Protein AF-A0A9E5KQE3-F1 (afdb_monomer)

Foldseek 3Di:
DDPVVLLVVCQVDPDPLAQPLLVVQVVVDVPQCLLVLLVLLQCQLLVWAWDADPPVRAIDTHGDPVSLVVNLVSLVVNCVVSVGPPLVSSLVNSQVRSVVSDDPPNVSQVDVDHPDPVDDDDDDDDDHDPPGSSHDPPSVSSSCSNVVPD

Solvent-accessible surface area (backbone atoms only — not comparable to full-atom values): 9004 Å² total; per-residue (Å²): 64,57,71,67,60,40,51,49,54,45,71,78,59,71,54,96,63,44,29,66,59,56,55,47,41,54,73,79,30,95,80,46,60,61,60,62,52,21,43,53,53,41,52,45,16,56,66,33,48,36,43,67,41,90,86,79,61,40,54,43,71,42,73,52,71,67,51,38,52,49,53,30,50,54,53,49,51,49,33,64,75,65,66,52,78,58,58,67,28,43,52,50,35,46,72,74,46,18,70,63,43,48,52,88,81,45,56,54,80,78,54,70,73,67,62,78,74,93,76,79,90,87,84,90,89,87,85,74,73,63,96,53,70,72,51,64,82,59,53,67,58,36,50,49,55,50,69,70,69,121

Secondary structure (DSSP, 8-state):
--HHHHHHHHHHT--TTS-HHHHHHHHH-TT-SHHHHHHHHHHHHHTPEEEE-TTT--EEEE--HHHHHHHHHHHHHHHHHHT---HHHHHHHHHHHTGGG--TT-HHHH---B---S-S---S------S-TTS-TTHHHHHHHHHH--

pLDDT: mean 78.21, std 18.27, range [31.73, 96.31]

Structure (mmCIF, N/CA/C/O backbone):
data_AF-A0A9E5KQE3-F1
#
_entry.id   AF-A0A9E5KQE3-F1
#
loop_
_atom_site.group_PDB
_atom_site.id
_atom_site.type_symbol
_atom_site.label_atom_id
_atom_site.label_alt_id
_atom_site.label_comp_id
_atom_site.label_asym_id
_atom_site.label_entity_id
_atom_site.label_seq_id
_atom_site.pdbx_PDB_ins_code
_atom_site.Cartn_x
_atom_site.Cartn_y
_atom_site.Cartn_z
_atom_site.occupancy
_atom_site.B_iso_or_equiv
_atom_site.auth_seq_id
_atom_site.auth_comp_id
_atom_site.auth_asym_id
_atom_site.auth_atom_id
_atom_site.pdbx_PDB_model_num
ATOM 1 N N . MET A 1 1 ? 9.021 -1.703 8.850 1.00 80.06 1 MET A N 1
ATOM 2 C CA . MET A 1 1 ? 8.403 -1.570 10.181 1.00 80.06 1 MET A CA 1
ATOM 3 C C . MET A 1 1 ? 7.561 -2.813 10.426 1.00 80.06 1 MET A C 1
ATOM 5 O O . MET A 1 1 ? 7.040 -3.347 9.447 1.00 80.06 1 MET A O 1
ATOM 9 N N . ASP A 1 2 ? 7.476 -3.320 11.659 1.00 86.88 2 ASP A N 1
ATOM 10 C CA . ASP A 1 2 ? 6.553 -4.427 11.940 1.00 86.88 2 ASP A CA 1
ATOM 11 C C . ASP A 1 2 ? 5.089 -3.944 11.932 1.00 86.88 2 ASP A C 1
ATOM 13 O O . ASP A 1 2 ? 4.814 -2.742 11.903 1.00 86.88 2 ASP A O 1
ATOM 17 N N . LYS A 1 3 ? 4.137 -4.882 11.893 1.00 91.06 3 LYS A N 1
ATOM 18 C CA . LYS A 1 3 ? 2.705 -4.571 11.767 1.00 91.06 3 LYS A CA 1
ATOM 19 C C . LYS A 1 3 ? 2.172 -3.734 12.939 1.00 91.06 3 LYS A C 1
ATOM 21 O O . LYS A 1 3 ? 1.333 -2.859 12.727 1.00 91.06 3 LYS A O 1
ATOM 26 N N . ALA A 1 4 ? 2.648 -3.992 14.156 1.00 91.19 4 ALA A N 1
ATOM 27 C CA . ALA A 1 4 ? 2.166 -3.308 15.351 1.00 91.19 4 ALA A CA 1
ATOM 28 C C . ALA A 1 4 ? 2.642 -1.850 15.373 1.00 91.19 4 ALA A C 1
ATOM 30 O O . ALA A 1 4 ? 1.834 -0.936 15.556 1.00 91.19 4 ALA A O 1
ATOM 31 N N . ASP A 1 5 ? 3.927 -1.631 15.096 1.00 91.25 5 ASP A N 1
ATOM 32 C CA . ASP A 1 5 ? 4.508 -0.297 14.974 1.00 91.25 5 ASP A CA 1
ATOM 33 C C . ASP A 1 5 ? 3.881 0.481 13.810 1.00 91.25 5 ASP A C 1
ATOM 35 O O . ASP A 1 5 ? 3.611 1.676 13.935 1.00 91.25 5 ASP A O 1
ATOM 39 N N . TYR A 1 6 ? 3.566 -0.201 12.703 1.00 93.50 6 TYR A N 1
ATOM 40 C CA . TYR A 1 6 ? 2.884 0.401 11.559 1.00 93.50 6 TYR A CA 1
ATOM 41 C C . TYR A 1 6 ? 1.509 0.953 11.932 1.00 93.50 6 TYR A C 1
ATOM 43 O O . TYR A 1 6 ? 1.223 2.123 11.673 1.00 93.50 6 TYR A O 1
ATOM 51 N N . TYR A 1 7 ? 0.664 0.152 12.582 1.00 94.62 7 TYR A N 1
ATOM 52 C CA . TYR A 1 7 ? -0.657 0.616 13.004 1.00 94.62 7 TYR A CA 1
ATOM 53 C C . TYR A 1 7 ? -0.589 1.689 14.074 1.00 94.62 7 TYR A C 1
ATOM 55 O O . TYR A 1 7 ? -1.329 2.669 13.986 1.00 94.62 7 TYR A O 1
ATOM 63 N N . LYS A 1 8 ? 0.339 1.573 15.023 1.00 93.56 8 LYS A N 1
ATOM 64 C CA . LYS A 1 8 ? 0.576 2.635 15.996 1.00 93.56 8 LYS A CA 1
ATOM 65 C C . LYS A 1 8 ? 0.939 3.952 15.307 1.00 93.56 8 LYS A C 1
ATOM 67 O O . LYS A 1 8 ? 0.326 4.970 15.603 1.00 93.56 8 LYS A O 1
ATOM 72 N N . ASN A 1 9 ? 1.850 3.929 14.332 1.00 93.44 9 ASN A N 1
ATOM 73 C CA . ASN A 1 9 ? 2.221 5.120 13.567 1.00 93.44 9 ASN A CA 1
ATOM 74 C C . ASN A 1 9 ? 1.028 5.732 12.811 1.00 93.44 9 ASN A C 1
ATOM 76 O O . ASN A 1 9 ? 0.920 6.957 12.736 1.00 93.44 9 ASN A O 1
ATOM 80 N N . ILE A 1 10 ? 0.119 4.907 12.274 1.00 94.50 10 ILE A N 1
ATOM 81 C CA . ILE A 1 10 ? -1.119 5.397 11.651 1.00 94.50 10 ILE A CA 1
ATOM 82 C C . ILE A 1 10 ? -2.003 6.104 12.674 1.00 94.50 10 ILE A C 1
ATOM 84 O O . ILE A 1 10 ? -2.416 7.234 12.424 1.00 94.50 10 ILE A O 1
ATOM 88 N N . LEU A 1 11 ? -2.282 5.451 13.802 1.00 94.50 11 LEU A N 1
ATOM 89 C CA . LEU A 1 11 ? -3.188 5.961 14.831 1.00 94.50 11 LEU A CA 1
ATOM 90 C C . LEU A 1 11 ? -2.643 7.222 15.519 1.00 94.50 11 LEU A C 1
ATOM 92 O O . LEU A 1 11 ? -3.407 8.143 15.799 1.00 94.50 11 LEU A O 1
ATOM 96 N N . ASP A 1 12 ? -1.328 7.301 15.724 1.00 94.81 12 ASP A N 1
ATOM 97 C CA . ASP A 1 12 ? -0.663 8.474 16.301 1.00 94.81 12 ASP A CA 1
ATOM 98 C C . ASP A 1 12 ? -0.630 9.666 15.320 1.00 94.81 12 ASP A C 1
ATOM 100 O O . ASP A 1 12 ? -0.527 10.817 15.743 1.00 94.81 12 ASP A O 1
ATOM 104 N N . ASN A 1 13 ? -0.752 9.411 14.010 1.00 94.06 13 ASN A N 1
ATOM 105 C CA . ASN A 1 13 ? -0.648 10.420 12.950 1.00 94.06 13 ASN A CA 1
ATOM 106 C C . ASN A 1 13 ? -1.851 10.400 11.995 1.00 94.06 13 ASN A C 1
ATOM 108 O O . ASN A 1 13 ? -1.671 10.496 10.776 1.00 94.06 13 ASN A O 1
ATOM 112 N N . ILE A 1 14 ? -3.072 10.246 12.516 1.00 93.56 14 ILE A N 1
ATOM 113 C CA . ILE A 1 14 ? -4.298 10.254 11.701 1.00 93.56 14 ILE A CA 1
ATOM 114 C C . ILE A 1 14 ? -4.425 11.592 10.964 1.00 93.56 14 ILE A C 1
ATOM 116 O O . ILE A 1 14 ? -4.327 12.670 11.555 1.00 93.56 14 ILE A O 1
ATOM 120 N N . LYS A 1 15 ? -4.678 11.522 9.658 1.00 91.12 15 LYS A N 1
ATOM 121 C CA . LYS A 1 15 ? -4.904 12.667 8.775 1.00 91.12 15 LYS A CA 1
ATOM 122 C C . LYS A 1 15 ? -6.391 12.825 8.491 1.00 91.12 15 LYS A C 1
ATOM 124 O O . LYS A 1 15 ? -7.153 11.865 8.496 1.00 91.12 15 LYS A O 1
ATOM 129 N N . THR A 1 16 ? -6.806 14.043 8.153 1.00 87.44 16 THR A N 1
ATOM 130 C CA . THR A 1 16 ? -8.197 14.325 7.756 1.00 87.44 16 THR A CA 1
ATOM 131 C C . THR A 1 16 ? -8.609 13.653 6.444 1.00 87.44 16 THR A C 1
ATOM 133 O O . THR A 1 16 ? -9.799 13.563 6.161 1.00 87.44 16 THR A O 1
ATOM 136 N N . THR A 1 17 ? -7.639 13.205 5.645 1.00 87.69 17 THR A N 1
ATOM 137 C CA . THR A 1 17 ? -7.826 12.501 4.370 1.00 87.69 17 THR A CA 1
ATOM 138 C C . THR A 1 17 ? -7.854 10.978 4.507 1.00 87.69 17 THR A C 1
ATOM 140 O O . THR A 1 17 ? -8.134 10.300 3.518 1.00 87.69 17 THR A O 1
ATOM 143 N N . ASP A 1 18 ? -7.566 10.432 5.695 1.00 92.19 18 ASP A N 1
ATOM 144 C CA . ASP A 1 18 ? -7.588 8.986 5.924 1.00 92.19 18 ASP A CA 1
ATOM 145 C C . ASP A 1 18 ? -9.025 8.441 5.890 1.00 92.19 18 ASP A C 1
ATOM 147 O O . ASP A 1 18 ? -9.974 9.105 6.314 1.00 92.19 18 ASP A O 1
ATOM 151 N N . SER A 1 19 ? -9.189 7.198 5.425 1.00 94.88 19 SER A N 1
ATOM 152 C CA . SER A 1 19 ? -10.498 6.537 5.442 1.00 94.88 19 SER A CA 1
ATOM 153 C C . SER A 1 19 ? -10.926 6.245 6.885 1.00 94.88 19 SER A C 1
ATOM 155 O O . SER A 1 19 ? -10.254 5.471 7.576 1.00 94.88 19 SER A O 1
ATOM 157 N N . PRO A 1 20 ? -12.065 6.791 7.350 1.00 94.06 20 PRO A N 1
ATOM 158 C CA . PRO A 1 20 ? -12.555 6.527 8.699 1.00 94.06 20 PRO A CA 1
ATOM 159 C C . PRO A 1 20 ? -12.886 5.046 8.906 1.00 94.06 20 PRO A C 1
ATOM 161 O O . PRO A 1 20 ? -12.734 4.533 10.012 1.00 94.06 20 PRO A O 1
ATOM 164 N N . GLU A 1 21 ? -13.299 4.333 7.855 1.00 95.06 21 GLU A N 1
ATOM 165 C CA . GLU A 1 21 ? -13.569 2.898 7.914 1.00 95.06 21 GLU A CA 1
ATOM 166 C C . GLU A 1 21 ? -12.289 2.076 8.098 1.00 95.06 21 GLU A C 1
ATOM 168 O O . GLU A 1 21 ? -12.303 1.104 8.850 1.00 95.06 21 GLU A O 1
ATOM 173 N N . VAL A 1 22 ? -11.174 2.484 7.478 1.00 94.88 22 VAL A N 1
ATOM 174 C CA . VAL A 1 22 ? -9.864 1.849 7.698 1.00 94.88 22 VAL A CA 1
ATOM 175 C C . VAL A 1 22 ? -9.363 2.123 9.113 1.00 94.88 22 VAL A C 1
ATOM 177 O O . VAL A 1 22 ? -8.948 1.191 9.795 1.00 94.88 22 VAL A O 1
ATOM 180 N N . ILE A 1 23 ? -9.440 3.372 9.585 1.00 95.81 23 ILE A N 1
ATOM 181 C CA . ILE A 1 23 ? -9.047 3.731 10.958 1.00 95.81 23 ILE A CA 1
ATOM 182 C C . ILE A 1 23 ? -9.858 2.934 11.978 1.00 95.81 23 ILE A C 1
ATOM 184 O O . ILE A 1 23 ? -9.297 2.370 12.919 1.00 95.81 23 ILE A O 1
ATOM 188 N N . LYS A 1 24 ? -11.171 2.826 11.761 1.00 94.50 24 LYS A N 1
ATOM 189 C CA . LYS A 1 24 ? -12.037 1.983 12.578 1.00 94.50 24 LYS A CA 1
ATOM 190 C C . LYS A 1 24 ? -11.606 0.517 12.520 1.00 94.50 24 LYS A C 1
ATOM 192 O O . LYS A 1 24 ? -11.456 -0.091 13.568 1.00 94.50 24 LYS A O 1
ATOM 197 N N . ALA A 1 25 ? -11.354 -0.036 11.333 1.00 94.25 25 ALA A N 1
ATOM 198 C CA . ALA A 1 25 ? -10.915 -1.424 11.186 1.00 94.25 25 ALA A CA 1
ATOM 199 C C . ALA A 1 25 ? -9.594 -1.708 11.922 1.00 94.25 25 ALA A C 1
ATOM 201 O O . ALA A 1 25 ? -9.483 -2.733 12.579 1.00 94.25 25 ALA A O 1
ATOM 202 N N . ILE A 1 26 ? -8.619 -0.794 11.862 1.00 94.38 26 ILE A N 1
ATOM 203 C CA . ILE A 1 26 ? -7.352 -0.899 12.608 1.00 94.38 26 ILE A CA 1
ATOM 204 C C . ILE A 1 26 ? -7.587 -0.841 14.127 1.00 94.38 26 ILE A C 1
ATOM 206 O O . ILE A 1 26 ? -6.893 -1.510 14.885 1.00 94.38 26 ILE A O 1
ATOM 210 N N . THR A 1 27 ? -8.552 -0.035 14.576 1.00 93.50 27 THR A N 1
ATOM 211 C CA . THR A 1 27 ? -8.847 0.162 16.005 1.00 93.50 27 THR A CA 1
ATOM 212 C C . THR A 1 27 ? -9.629 -1.011 16.599 1.00 93.50 27 THR A C 1
ATOM 214 O O . THR A 1 27 ? -9.378 -1.407 17.735 1.00 93.50 27 THR A O 1
ATOM 217 N N . ASP A 1 28 ? -10.575 -1.557 15.835 1.00 92.06 28 ASP A N 1
ATOM 218 C CA . ASP A 1 28 ? -11.501 -2.602 16.279 1.00 92.06 28 ASP A CA 1
ATOM 219 C C . ASP A 1 28 ? -10.920 -4.023 16.115 1.00 92.06 28 ASP A C 1
ATOM 221 O O . ASP A 1 28 ? -11.389 -4.951 16.777 1.00 92.06 28 ASP A O 1
ATOM 225 N N . ASP A 1 29 ? -9.928 -4.213 15.236 1.00 87.94 29 ASP A N 1
ATOM 226 C CA . ASP A 1 29 ? -9.349 -5.517 14.893 1.00 87.94 29 ASP A CA 1
ATOM 227 C C . ASP A 1 29 ? -7.813 -5.454 14.834 1.00 87.94 29 ASP A C 1
ATOM 229 O O . ASP A 1 29 ? -7.220 -4.953 13.876 1.00 87.94 29 ASP A O 1
ATOM 233 N N . GLU A 1 30 ? -7.153 -6.044 15.836 1.00 76.19 30 GLU A N 1
ATOM 234 C CA . GLU A 1 30 ? -5.689 -6.198 15.875 1.00 76.19 30 GLU A CA 1
ATOM 235 C C . GLU A 1 30 ? -5.141 -7.010 14.684 1.00 76.19 30 GLU A C 1
ATOM 237 O O . GLU A 1 30 ? -3.976 -6.872 14.299 1.00 76.19 30 GLU A O 1
ATOM 242 N N . ASN A 1 31 ? -5.999 -7.813 14.046 1.00 82.38 31 ASN A N 1
ATOM 243 C CA . ASN A 1 31 ? -5.700 -8.590 12.851 1.00 82.38 31 ASN A CA 1
ATOM 244 C C . ASN A 1 31 ? -6.213 -7.925 11.569 1.00 82.38 31 ASN A C 1
ATOM 246 O O . ASN A 1 31 ? -6.328 -8.603 10.551 1.00 82.38 31 ASN A O 1
ATOM 250 N N . CYS A 1 32 ? -6.478 -6.613 11.576 1.00 91.69 32 CYS A N 1
ATOM 251 C CA . CYS A 1 32 ? -6.799 -5.859 10.367 1.00 91.69 32 CYS A CA 1
ATOM 252 C C . CYS A 1 32 ? -5.791 -6.178 9.246 1.00 91.69 32 CYS A C 1
ATOM 254 O O . CYS A 1 32 ? -4.589 -6.259 9.512 1.00 91.69 32 CYS A O 1
ATOM 256 N N . ASP A 1 33 ? -6.261 -6.343 8.006 1.00 94.12 33 ASP A N 1
ATOM 257 C CA . ASP A 1 33 ? -5.419 -6.724 6.855 1.00 94.12 33 ASP A CA 1
ATOM 258 C C . ASP A 1 33 ? -4.822 -5.505 6.116 1.00 94.12 33 ASP A C 1
ATOM 260 O O . ASP A 1 33 ? -4.353 -5.621 4.981 1.00 94.12 33 ASP A O 1
ATOM 264 N N . PHE A 1 34 ? -4.919 -4.295 6.681 1.00 96.31 34 PHE A N 1
ATOM 265 C CA . PHE A 1 34 ? -4.517 -3.073 5.974 1.00 96.31 34 PHE A CA 1
ATOM 266 C C . PHE A 1 34 ? -3.001 -3.008 5.748 1.00 96.31 34 PHE A C 1
ATOM 268 O O . PHE A 1 34 ? -2.552 -2.623 4.671 1.00 96.31 34 PHE A O 1
ATOM 275 N N . TYR A 1 35 ? -2.211 -3.456 6.725 1.00 95.12 35 TYR A N 1
ATOM 276 C CA . TYR A 1 35 ? -0.765 -3.612 6.590 1.00 95.12 35 TYR A CA 1
ATOM 277 C C . TYR A 1 35 ? -0.418 -4.558 5.437 1.00 95.12 35 TYR A C 1
ATOM 279 O O . TYR A 1 35 ? 0.380 -4.214 4.570 1.00 95.12 35 TYR A O 1
ATOM 287 N N . GLU A 1 36 ? -1.061 -5.723 5.375 1.00 94.88 36 GLU A N 1
ATOM 288 C CA . GLU A 1 36 ? -0.862 -6.716 4.322 1.00 94.88 36 GLU A CA 1
ATOM 289 C C . GLU A 1 36 ? -1.280 -6.183 2.950 1.00 94.88 36 GLU A C 1
ATOM 291 O O . GLU A 1 36 ? -0.606 -6.451 1.954 1.00 94.88 36 GLU A O 1
ATOM 296 N N . LEU A 1 37 ? -2.358 -5.395 2.884 1.00 95.81 37 LEU A N 1
ATOM 297 C CA . LEU A 1 37 ? -2.741 -4.692 1.665 1.00 95.81 37 LEU A CA 1
ATOM 298 C C . LEU A 1 37 ? -1.627 -3.735 1.228 1.00 95.81 37 LEU A C 1
ATOM 300 O O . LEU A 1 37 ? -1.183 -3.806 0.085 1.00 95.81 37 LEU A O 1
ATOM 304 N N . CYS A 1 38 ? -1.127 -2.891 2.130 1.00 95.12 38 CYS A N 1
ATOM 305 C CA . CYS A 1 38 ? -0.016 -1.982 1.858 1.00 95.12 38 CYS A CA 1
ATOM 306 C C . CYS A 1 38 ? 1.265 -2.714 1.429 1.00 95.12 38 CYS A C 1
ATOM 308 O O . CYS A 1 38 ? 1.931 -2.255 0.501 1.00 95.12 38 CYS A O 1
ATOM 310 N N . GLN A 1 39 ? 1.560 -3.888 1.993 1.00 92.56 39 GLN A N 1
ATOM 311 C CA . GLN A 1 39 ? 2.673 -4.733 1.547 1.00 92.56 39 GLN A CA 1
ATOM 312 C C . GLN A 1 39 ? 2.532 -5.168 0.083 1.00 92.56 39 GLN A C 1
ATOM 314 O O . GLN A 1 39 ? 3.521 -5.183 -0.643 1.00 92.56 39 GLN A O 1
ATOM 319 N N . LYS A 1 40 ? 1.314 -5.447 -0.407 1.00 92.44 40 LYS A N 1
ATOM 320 C CA . LYS A 1 40 ? 1.107 -5.744 -1.839 1.00 92.44 40 LYS A CA 1
ATOM 321 C C . LYS A 1 40 ? 1.446 -4.561 -2.735 1.00 92.44 40 LYS A C 1
ATOM 323 O O . LYS A 1 40 ? 2.009 -4.753 -3.807 1.00 92.44 40 LYS A O 1
ATOM 328 N N . TYR A 1 41 ? 1.144 -3.346 -2.291 1.00 91.88 41 TYR A N 1
ATOM 329 C CA . TYR A 1 41 ? 1.521 -2.133 -3.013 1.00 91.88 41 TYR A CA 1
ATOM 330 C C . TYR A 1 41 ? 3.033 -1.883 -2.978 1.00 91.88 41 TYR A C 1
ATOM 332 O O . TYR A 1 41 ? 3.597 -1.478 -3.992 1.00 91.88 41 TYR A O 1
ATOM 340 N N . VAL A 1 42 ? 3.700 -2.189 -1.860 1.00 89.88 42 VAL A N 1
ATOM 341 C CA . VAL A 1 42 ? 5.169 -2.184 -1.771 1.00 89.88 42 VAL A CA 1
ATOM 342 C C . VAL A 1 42 ? 5.777 -3.177 -2.755 1.00 89.88 42 VAL A C 1
ATOM 344 O O . VAL A 1 42 ? 6.673 -2.803 -3.505 1.00 89.88 42 VAL A O 1
ATOM 347 N N . ASP A 1 43 ? 5.278 -4.413 -2.806 1.00 87.81 43 ASP A N 1
ATOM 348 C CA . ASP A 1 43 ? 5.781 -5.424 -3.739 1.00 87.81 43 ASP A CA 1
ATOM 349 C C . ASP A 1 43 ? 5.667 -4.960 -5.193 1.00 87.81 43 ASP A C 1
ATOM 351 O O . ASP A 1 43 ? 6.618 -5.101 -5.957 1.00 87.81 43 ASP A O 1
ATOM 355 N N . ILE A 1 44 ? 4.538 -4.358 -5.568 1.00 85.56 44 ILE A N 1
ATOM 356 C CA . ILE A 1 44 ? 4.332 -3.811 -6.916 1.00 85.56 44 ILE A CA 1
ATOM 357 C C . ILE A 1 44 ? 5.309 -2.669 -7.202 1.00 85.56 44 ILE A C 1
ATOM 359 O O . ILE A 1 44 ? 5.921 -2.634 -8.268 1.00 85.56 44 ILE A O 1
ATOM 363 N N . ALA A 1 45 ? 5.479 -1.748 -6.252 1.00 83.94 45 ALA A N 1
ATOM 364 C CA . ALA A 1 45 ? 6.389 -0.621 -6.407 1.00 83.94 45 ALA A CA 1
ATOM 365 C C . ALA A 1 45 ? 7.851 -1.070 -6.534 1.00 83.94 45 ALA A C 1
ATOM 367 O O . ALA A 1 45 ? 8.582 -0.569 -7.382 1.00 83.94 45 ALA A O 1
ATOM 368 N N . LEU A 1 46 ? 8.281 -2.034 -5.719 1.00 80.44 46 LEU A N 1
ATOM 369 C CA . LEU A 1 46 ? 9.670 -2.489 -5.673 1.00 80.44 46 LEU A CA 1
ATOM 370 C C . LEU A 1 46 ? 10.017 -3.498 -6.773 1.00 80.44 46 LEU A C 1
ATOM 372 O O . LEU A 1 46 ? 11.185 -3.614 -7.134 1.00 80.44 46 LEU A O 1
ATOM 376 N N . ASN A 1 47 ? 9.029 -4.201 -7.332 1.00 78.62 47 ASN A N 1
ATOM 377 C CA . ASN A 1 47 ? 9.227 -5.122 -8.455 1.00 78.62 47 ASN A CA 1
ATOM 378 C C . ASN A 1 47 ? 9.081 -4.441 -9.826 1.00 78.62 47 ASN A C 1
ATOM 380 O O . ASN A 1 47 ? 9.148 -5.117 -10.857 1.00 78.62 47 ASN A O 1
ATOM 384 N N . GLN A 1 48 ? 8.878 -3.120 -9.859 1.00 75.12 48 GLN A N 1
ATOM 385 C CA . GLN A 1 48 ? 8.752 -2.386 -11.111 1.00 75.12 48 GLN A CA 1
ATOM 386 C C . GLN A 1 48 ? 9.997 -2.561 -11.990 1.00 75.12 48 GLN A C 1
ATOM 388 O O . GLN A 1 48 ? 11.141 -2.526 -11.527 1.00 75.12 48 GLN A O 1
ATOM 393 N N . LYS A 1 49 ? 9.782 -2.720 -13.296 1.00 72.38 49 LYS A N 1
ATOM 394 C CA . LYS A 1 49 ? 10.881 -2.774 -14.260 1.00 72.38 49 LYS A CA 1
ATOM 395 C C . LYS A 1 49 ? 11.408 -1.368 -14.483 1.00 72.38 49 LYS A C 1
ATOM 397 O O . LYS A 1 49 ? 10.657 -0.484 -14.879 1.00 72.38 49 LYS A O 1
ATOM 402 N N . LEU A 1 50 ? 12.704 -1.179 -14.274 1.00 72.00 50 LEU A N 1
ATOM 403 C CA . LEU A 1 50 ? 13.377 0.078 -14.577 1.00 72.00 50 LEU A CA 1
ATOM 404 C C . LEU A 1 50 ? 13.958 0.019 -15.989 1.00 72.00 50 LEU A C 1
ATOM 406 O O . LEU A 1 50 ? 14.724 -0.894 -16.298 1.00 72.00 50 LEU A O 1
ATOM 410 N N . VAL A 1 51 ? 13.603 0.991 -16.825 1.00 68.00 51 VAL A N 1
ATOM 411 C CA . VAL A 1 51 ? 14.118 1.151 -18.190 1.00 68.00 51 VAL A CA 1
ATOM 412 C C . VAL A 1 51 ? 14.722 2.540 -18.315 1.00 68.00 51 VAL A C 1
ATOM 414 O O . VAL A 1 51 ? 14.123 3.522 -17.884 1.00 68.00 51 VAL A O 1
ATOM 417 N N . LYS A 1 52 ? 15.912 2.627 -18.904 1.00 68.44 52 LYS A N 1
ATOM 418 C CA . LYS A 1 52 ? 16.560 3.902 -19.202 1.00 68.44 52 LYS A CA 1
ATOM 419 C C . LYS A 1 52 ? 16.181 4.352 -20.611 1.00 68.44 52 LYS A C 1
ATOM 421 O O . LYS A 1 52 ? 16.346 3.582 -21.551 1.00 68.44 52 LYS A O 1
ATOM 426 N N . ASP A 1 53 ? 15.710 5.583 -20.758 1.00 69.88 53 ASP A N 1
ATOM 427 C CA . ASP A 1 53 ? 15.499 6.198 -22.065 1.00 69.88 53 ASP A CA 1
ATOM 428 C C . ASP A 1 53 ? 16.847 6.501 -22.732 1.00 69.88 53 ASP A C 1
ATOM 430 O O . ASP A 1 53 ? 17.767 7.050 -22.122 1.00 69.88 53 ASP A O 1
ATOM 434 N N . GLU A 1 54 ? 16.997 6.106 -23.993 1.00 68.69 54 GLU A N 1
ATOM 435 C CA . GLU A 1 54 ? 18.266 6.231 -24.716 1.00 68.69 54 GLU A CA 1
ATOM 436 C C . GLU A 1 54 ? 18.569 7.673 -25.153 1.00 68.69 54 GLU A C 1
ATOM 438 O O . GLU A 1 54 ? 19.735 8.017 -25.340 1.00 68.69 54 GLU A O 1
ATOM 443 N N . THR A 1 55 ? 17.543 8.519 -25.277 1.00 69.56 55 THR A N 1
ATOM 444 C CA . THR A 1 55 ? 17.636 9.906 -25.755 1.00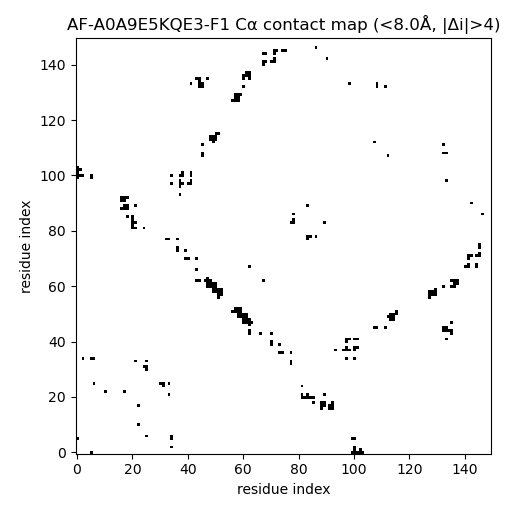 69.56 55 THR A CA 1
ATOM 445 C C . THR A 1 55 ? 17.783 10.893 -24.602 1.00 69.56 55 THR A C 1
ATOM 447 O O . THR A 1 55 ? 18.634 11.780 -24.654 1.00 69.56 55 THR A O 1
ATOM 450 N N . THR A 1 56 ? 16.959 10.760 -23.561 1.00 71.56 56 THR A N 1
ATOM 451 C CA . THR A 1 56 ? 16.965 11.650 -22.390 1.00 71.56 56 THR A CA 1
ATOM 452 C C . THR A 1 56 ? 17.864 11.137 -21.272 1.00 71.56 56 THR A C 1
ATOM 454 O O . THR A 1 56 ? 18.219 11.898 -20.375 1.00 71.56 56 THR A O 1
ATOM 457 N N . HIS A 1 57 ? 18.273 9.864 -21.333 1.00 66.12 57 HIS A N 1
ATOM 458 C CA . HIS A 1 57 ? 19.021 9.173 -20.280 1.00 66.12 57 HIS A CA 1
ATOM 459 C C . HIS A 1 57 ? 18.285 9.082 -18.936 1.00 66.12 57 HIS A C 1
ATOM 461 O O . HIS A 1 57 ? 18.901 8.733 -17.925 1.00 66.12 57 HIS A O 1
ATOM 467 N N . GLU A 1 58 ? 16.978 9.341 -18.926 1.00 66.56 58 GLU A N 1
ATOM 468 C CA . GLU A 1 58 ? 16.124 9.256 -17.746 1.00 66.56 58 GLU A CA 1
ATOM 469 C C . GLU A 1 58 ? 15.752 7.804 -17.435 1.00 66.56 58 GLU A C 1
ATOM 471 O O . GLU A 1 58 ? 15.627 6.969 -18.330 1.00 66.56 58 GLU A O 1
ATOM 476 N N . LEU A 1 59 ? 15.579 7.489 -16.151 1.00 67.38 59 LEU A N 1
ATOM 477 C CA . LEU A 1 59 ? 15.105 6.181 -15.709 1.00 67.38 59 LEU A CA 1
ATOM 478 C C . LEU A 1 59 ? 13.597 6.228 -15.478 1.00 67.38 59 LEU A C 1
ATOM 480 O O . LEU A 1 59 ? 13.110 7.000 -14.655 1.00 67.38 59 LEU A O 1
ATOM 484 N N . PHE A 1 60 ? 12.884 5.334 -16.147 1.00 66.94 60 PHE A N 1
ATOM 485 C CA . PHE A 1 60 ? 11.445 5.171 -16.039 1.00 66.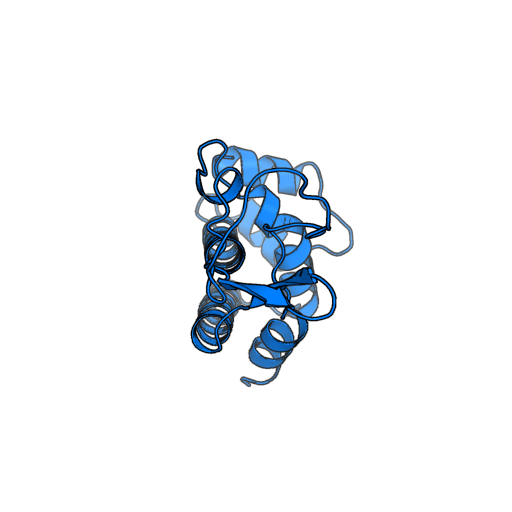94 60 PHE A CA 1
ATOM 486 C C . PHE A 1 60 ? 11.112 3.838 -15.378 1.00 66.94 60 PHE A C 1
ATOM 488 O O . PHE A 1 60 ? 11.650 2.789 -15.741 1.00 66.94 60 PHE A O 1
ATOM 495 N N . GLY A 1 61 ? 10.214 3.894 -14.401 1.00 69.56 61 GLY A N 1
ATOM 496 C CA . GLY A 1 61 ? 9.611 2.720 -13.793 1.00 69.56 61 GLY A CA 1
ATOM 497 C C . GLY A 1 61 ? 8.391 2.257 -14.580 1.00 69.56 61 GLY A C 1
ATOM 498 O O . GLY A 1 61 ? 7.572 3.071 -15.006 1.00 69.56 61 GLY A O 1
ATOM 499 N N . TYR A 1 62 ? 8.262 0.948 -14.759 1.00 69.75 62 TYR A N 1
ATOM 500 C CA . TYR A 1 62 ? 7.131 0.317 -15.423 1.00 69.75 62 TYR A CA 1
ATOM 501 C C . TYR A 1 62 ? 6.550 -0.770 -14.527 1.00 69.75 62 TYR A C 1
ATOM 503 O O . TYR A 1 62 ? 7.243 -1.713 -14.140 1.00 69.75 62 TYR A O 1
ATOM 511 N N . VAL A 1 63 ? 5.254 -0.656 -14.252 1.00 76.12 63 VAL A N 1
ATOM 512 C CA . VAL A 1 63 ? 4.451 -1.713 -13.630 1.00 76.12 63 VAL A CA 1
ATOM 513 C C . VAL A 1 63 ? 3.669 -2.445 -14.714 1.00 76.12 63 VAL A C 1
ATOM 515 O O . VAL A 1 63 ? 3.229 -1.835 -15.692 1.00 76.12 63 VAL A O 1
ATOM 518 N N . SER A 1 64 ? 3.525 -3.761 -14.584 1.00 77.81 64 SER A N 1
ATOM 519 C CA . SER A 1 64 ? 2.779 -4.539 -15.570 1.00 77.81 64 SER A CA 1
ATOM 520 C C . SER A 1 64 ? 1.267 -4.379 -15.378 1.00 77.81 64 SER A C 1
ATOM 522 O O . SER A 1 64 ? 0.789 -4.047 -14.293 1.00 77.81 64 SER A O 1
ATOM 524 N N . HIS A 1 65 ? 0.481 -4.661 -16.422 1.00 80.69 65 HIS A N 1
ATOM 525 C CA . HIS A 1 65 ? -0.978 -4.739 -16.280 1.00 80.69 65 HIS A CA 1
ATOM 526 C C . HIS A 1 65 ? -1.408 -5.802 -15.259 1.00 80.69 65 HIS A C 1
ATOM 528 O O . HIS A 1 65 ? -2.405 -5.608 -14.571 1.00 80.69 65 HIS A O 1
ATOM 534 N N . GLU A 1 66 ? -0.644 -6.890 -15.136 1.00 83.75 66 GLU A N 1
ATOM 535 C CA . GLU A 1 66 ? -0.884 -7.938 -14.143 1.00 83.75 66 GLU A CA 1
ATOM 536 C C . GLU A 1 66 ? -0.716 -7.405 -12.714 1.00 83.75 66 GLU A C 1
ATOM 538 O O . GLU A 1 66 ? -1.581 -7.645 -11.875 1.00 83.75 66 GLU A O 1
ATOM 543 N N . ASP A 1 67 ? 0.319 -6.599 -12.455 1.00 82.00 67 ASP A N 1
ATOM 544 C CA . ASP A 1 67 ? 0.526 -5.947 -11.154 1.00 82.00 67 ASP A CA 1
ATOM 545 C C . ASP A 1 67 ? -0.627 -4.994 -10.809 1.00 82.00 67 ASP A C 1
ATOM 547 O O . ASP A 1 67 ? -1.136 -4.987 -9.686 1.00 82.00 67 ASP A O 1
ATOM 551 N N . ILE A 1 68 ? -1.088 -4.214 -11.792 1.00 82.50 68 ILE A N 1
ATOM 552 C CA . ILE A 1 68 ? -2.233 -3.304 -11.636 1.00 82.50 68 ILE A CA 1
ATOM 553 C C . ILE A 1 68 ? -3.518 -4.093 -11.335 1.00 82.50 68 ILE A C 1
ATOM 555 O O . ILE A 1 68 ? -4.277 -3.726 -10.432 1.00 82.50 68 ILE A O 1
ATOM 559 N N . ASP A 1 69 ? -3.768 -5.186 -12.058 1.00 84.88 69 ASP A N 1
ATOM 560 C CA . ASP A 1 69 ? -4.928 -6.053 -11.836 1.00 84.88 69 ASP A CA 1
ATOM 561 C C . ASP A 1 69 ? -4.859 -6.751 -10.465 1.00 84.88 69 ASP A C 1
ATOM 563 O O . ASP A 1 69 ? -5.888 -6.896 -9.793 1.00 84.88 69 ASP A O 1
ATOM 567 N N . LEU A 1 70 ? -3.658 -7.116 -10.007 1.00 87.25 70 LEU A N 1
ATOM 568 C CA . LEU A 1 70 ? -3.408 -7.705 -8.694 1.00 87.25 70 LEU A CA 1
ATOM 569 C C . LEU A 1 70 ? -3.674 -6.701 -7.558 1.00 87.25 70 LEU A C 1
ATOM 571 O O . LEU A 1 70 ? -4.411 -7.028 -6.622 1.00 87.25 70 LEU A O 1
ATOM 575 N N . ALA A 1 71 ? -3.162 -5.467 -7.659 1.00 88.25 71 ALA A N 1
ATOM 576 C CA . ALA A 1 71 ? -3.503 -4.378 -6.734 1.00 88.25 71 ALA A CA 1
ATOM 577 C C . ALA A 1 71 ? -5.019 -4.167 -6.674 1.00 88.25 71 ALA A C 1
ATOM 579 O O . ALA A 1 71 ? -5.616 -4.117 -5.596 1.00 88.25 71 ALA A O 1
ATOM 580 N N . ALA A 1 72 ? -5.670 -4.110 -7.839 1.00 89.25 72 ALA A N 1
ATOM 581 C CA . ALA A 1 72 ? -7.109 -3.922 -7.908 1.00 89.25 72 ALA A CA 1
ATOM 582 C C . ALA A 1 72 ? -7.889 -5.096 -7.301 1.00 89.25 72 ALA A C 1
ATOM 584 O O . ALA A 1 72 ? -8.954 -4.907 -6.710 1.00 89.25 72 ALA A O 1
ATOM 585 N N . TYR A 1 73 ? -7.397 -6.325 -7.440 1.00 91.62 73 TYR A N 1
ATOM 586 C CA . TYR A 1 73 ? -7.984 -7.503 -6.813 1.00 91.62 73 TYR A CA 1
ATOM 587 C C . TYR A 1 73 ? -7.910 -7.442 -5.281 1.00 91.62 73 TYR A 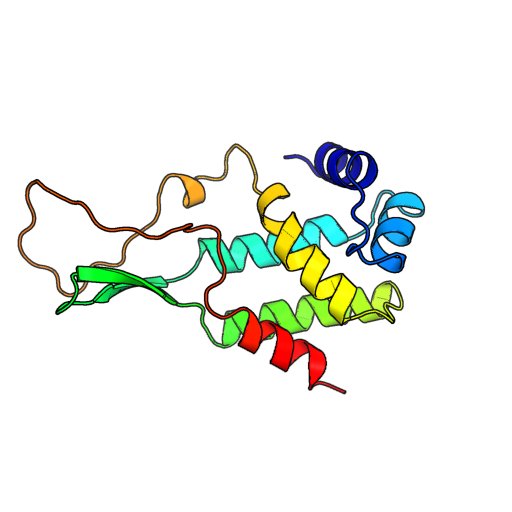C 1
ATOM 589 O O . TYR A 1 73 ? -8.954 -7.536 -4.630 1.00 91.62 73 TYR A O 1
ATOM 597 N N . PHE A 1 74 ? -6.727 -7.217 -4.701 1.00 94.00 74 PHE A N 1
ATOM 598 C CA . PHE A 1 74 ? -6.565 -7.172 -3.243 1.00 94.00 74 PHE A CA 1
ATOM 599 C C . PHE A 1 74 ? -7.330 -6.013 -2.604 1.00 94.00 74 PHE A C 1
ATOM 601 O O . PHE A 1 74 ? -8.019 -6.216 -1.603 1.00 94.00 74 PHE A O 1
ATOM 608 N N . THR A 1 75 ? -7.323 -4.834 -3.227 1.00 94.25 75 THR A N 1
ATOM 609 C CA . THR A 1 75 ? -8.096 -3.690 -2.727 1.00 94.25 75 THR A CA 1
ATOM 610 C C . THR A 1 75 ? -9.595 -3.973 -2.747 1.00 94.25 75 THR A C 1
ATOM 612 O O . THR A 1 75 ? -10.303 -3.616 -1.809 1.00 94.25 75 THR A O 1
ATOM 615 N N . ARG A 1 76 ? -10.107 -4.698 -3.750 1.00 91.31 76 ARG A N 1
ATOM 616 C CA . ARG A 1 76 ? -11.520 -5.115 -3.770 1.00 91.31 76 ARG A CA 1
ATOM 617 C C . ARG A 1 76 ? -11.858 -6.114 -2.669 1.00 91.31 76 ARG A C 1
ATOM 619 O O . ARG A 1 76 ? -12.941 -6.013 -2.092 1.00 91.31 76 ARG A O 1
ATOM 626 N N . LEU A 1 77 ? -10.972 -7.067 -2.379 1.00 93.12 77 LEU A N 1
ATOM 627 C CA . LEU A 1 77 ? -11.170 -7.989 -1.259 1.00 93.12 77 LEU A CA 1
ATOM 628 C C . LEU A 1 77 ? -11.239 -7.230 0.066 1.00 93.12 77 LEU A C 1
ATOM 630 O O . LEU A 1 77 ? -12.165 -7.461 0.841 1.00 93.12 77 LEU A O 1
ATOM 634 N N . PHE A 1 78 ? -10.331 -6.277 0.274 1.00 95.00 78 PHE A N 1
ATOM 635 C CA . PHE A 1 78 ? -10.320 -5.429 1.462 1.00 95.00 78 PHE A CA 1
ATOM 636 C C . PHE A 1 78 ? -11.605 -4.595 1.580 1.00 95.00 78 PHE A C 1
ATOM 638 O O . PHE A 1 78 ? -12.280 -4.640 2.608 1.00 95.00 78 PHE A O 1
ATOM 645 N N . VAL A 1 79 ? -12.014 -3.9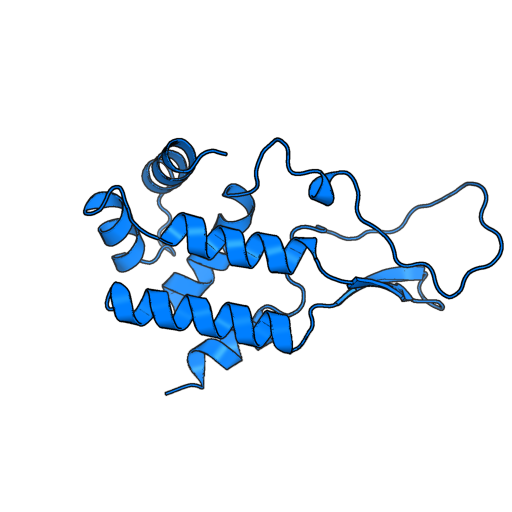19 0.498 1.00 94.00 79 VAL A N 1
ATOM 646 C CA . VAL A 1 79 ? -13.267 -3.143 0.435 1.00 94.00 79 VAL A CA 1
ATOM 647 C C . VAL A 1 79 ? -14.474 -3.997 0.817 1.00 94.00 79 VAL A C 1
ATOM 649 O O . VAL A 1 79 ? -15.321 -3.555 1.588 1.00 94.00 79 VAL A O 1
ATOM 652 N N . ARG A 1 80 ? -14.556 -5.231 0.305 1.00 92.44 80 ARG A N 1
ATOM 653 C CA . ARG A 1 80 ? -15.653 -6.158 0.619 1.00 92.44 80 ARG A CA 1
ATOM 654 C C . ARG A 1 80 ? -15.595 -6.656 2.061 1.00 92.44 80 ARG A C 1
ATOM 656 O O . ARG A 1 80 ? -16.638 -6.719 2.703 1.00 92.44 80 ARG A O 1
ATOM 663 N N . LYS A 1 81 ? -14.413 -7.002 2.575 1.00 93.75 81 LYS A N 1
ATOM 664 C CA . LYS A 1 81 ? -14.244 -7.512 3.945 1.00 93.75 81 LYS A CA 1
ATOM 665 C C . LYS A 1 81 ? -14.653 -6.462 4.982 1.00 93.75 81 LYS A C 1
ATOM 667 O O . LYS A 1 81 ? -15.411 -6.781 5.890 1.00 93.75 81 LYS A O 1
ATOM 672 N N . TYR A 1 82 ? -14.217 -5.218 4.796 1.00 92.75 82 TYR A N 1
ATOM 673 C CA . TYR A 1 82 ? -14.421 -4.126 5.755 1.00 92.75 82 TYR A CA 1
ATOM 674 C C . TYR A 1 82 ? -15.570 -3.174 5.388 1.00 92.75 82 TYR A C 1
ATOM 676 O O . TYR A 1 82 ? -15.760 -2.163 6.055 1.00 92.75 82 TYR A O 1
ATOM 684 N N . GLN A 1 83 ? -16.352 -3.504 4.351 1.00 92.25 83 GLN A N 1
ATOM 685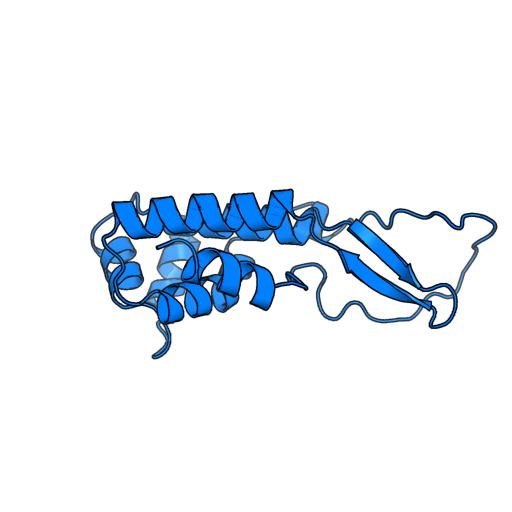 C CA . GLN A 1 83 ? -17.510 -2.722 3.888 1.00 92.25 83 GLN A CA 1
ATOM 686 C C . GLN A 1 83 ? -17.167 -1.240 3.644 1.00 92.25 83 GLN A C 1
ATOM 688 O O . GLN A 1 83 ? -17.903 -0.340 4.042 1.00 92.25 83 GLN A O 1
ATOM 693 N N . ILE A 1 84 ? -16.028 -0.991 2.992 1.00 92.94 84 ILE A N 1
ATOM 694 C CA . ILE A 1 84 ? -15.512 0.362 2.758 1.00 92.94 84 ILE A CA 1
ATOM 695 C C . ILE A 1 84 ? -16.413 1.100 1.760 1.00 92.94 84 ILE A C 1
ATOM 697 O O . ILE A 1 84 ? -16.571 0.660 0.615 1.00 92.94 84 ILE A O 1
ATOM 701 N N . VAL A 1 85 ? -16.968 2.242 2.172 1.00 90.38 85 VAL A N 1
ATOM 702 C CA . VAL A 1 85 ? -17.807 3.098 1.320 1.00 90.38 85 VAL A CA 1
ATOM 703 C C . VAL A 1 85 ? -16.943 4.167 0.649 1.00 90.38 85 VAL A C 1
ATOM 705 O O . VAL A 1 85 ? -17.027 4.356 -0.569 1.00 90.38 85 VAL A O 1
ATOM 708 N N . GLY A 1 86 ? -16.060 4.810 1.420 1.00 90.12 86 GLY A N 1
ATOM 709 C CA . GLY A 1 86 ? -15.103 5.819 0.962 1.00 90.12 86 GLY A CA 1
ATOM 710 C C . GLY A 1 86 ? -13.928 5.239 0.170 1.00 90.12 86 GLY A C 1
ATOM 711 O O . GLY A 1 86 ? -12.799 5.170 0.655 1.00 90.12 86 GLY A O 1
ATOM 712 N N . LYS A 1 87 ? -14.170 4.784 -1.069 1.00 90.19 87 LYS A N 1
ATOM 713 C CA . LYS A 1 87 ? -13.112 4.193 -1.916 1.00 90.19 87 LYS A CA 1
ATOM 714 C C . LYS A 1 87 ? -12.006 5.191 -2.272 1.00 90.19 87 LYS A C 1
ATOM 716 O O . LYS A 1 87 ? -10.860 4.780 -2.424 1.00 90.19 87 LYS A O 1
ATOM 721 N N . ASN A 1 88 ? -12.324 6.477 -2.439 1.00 90.94 88 ASN A N 1
ATOM 722 C CA . ASN A 1 88 ? -11.308 7.487 -2.756 1.00 90.94 88 ASN A CA 1
ATOM 723 C C . ASN A 1 88 ? -10.401 7.746 -1.550 1.00 90.94 88 ASN A C 1
ATOM 725 O O . ASN A 1 88 ? -9.190 7.835 -1.712 1.00 90.94 88 ASN A O 1
ATOM 729 N N . GLU A 1 89 ? -10.978 7.817 -0.357 1.00 93.56 89 GLU A N 1
ATOM 730 C CA . GLU A 1 89 ? -10.287 7.983 0.917 1.00 93.56 89 GLU A CA 1
ATOM 731 C C . GLU A 1 89 ? -9.382 6.779 1.192 1.00 93.56 89 GLU A C 1
ATOM 733 O O . GLU A 1 89 ? -8.212 6.953 1.522 1.00 93.56 89 GLU A O 1
ATOM 738 N N . LEU A 1 90 ? -9.872 5.557 0.944 1.00 94.62 90 LEU A N 1
ATOM 739 C CA . LEU A 1 90 ? -9.054 4.344 1.007 1.00 94.62 90 LEU A CA 1
ATOM 740 C C . LEU A 1 90 ? -7.856 4.423 0.056 1.00 94.62 90 LEU A C 1
ATOM 742 O O . LEU A 1 90 ? -6.732 4.154 0.465 1.00 94.62 90 LEU A O 1
ATOM 746 N N . LEU A 1 91 ? -8.078 4.779 -1.212 1.00 92.75 91 LEU A N 1
ATOM 747 C CA . LEU A 1 91 ? -6.997 4.851 -2.196 1.00 92.75 91 LEU A CA 1
ATOM 748 C C . LEU A 1 91 ? -5.977 5.937 -1.844 1.00 92.75 91 LEU A C 1
ATOM 750 O O . LEU A 1 91 ? -4.779 5.686 -1.944 1.00 92.75 91 LEU A O 1
ATOM 754 N N . SER A 1 92 ? -6.423 7.110 -1.398 1.00 92.06 92 SER A N 1
ATOM 755 C CA . SER A 1 92 ? -5.531 8.166 -0.909 1.00 92.06 92 SER A CA 1
ATOM 756 C C . SER A 1 92 ? -4.702 7.680 0.278 1.00 92.06 92 SER A C 1
ATOM 758 O O . SER A 1 92 ? -3.482 7.820 0.272 1.00 92.06 92 SER A O 1
ATOM 760 N N . MET A 1 93 ? -5.340 7.019 1.245 1.00 94.88 93 MET A N 1
ATOM 761 C CA . MET A 1 93 ? -4.666 6.477 2.419 1.00 94.88 93 MET A CA 1
ATOM 762 C C . MET A 1 93 ? -3.636 5.402 2.050 1.00 94.88 93 MET A C 1
ATOM 764 O O . MET A 1 93 ? -2.513 5.447 2.547 1.00 94.88 93 MET A O 1
ATOM 768 N N . ILE A 1 94 ? -3.969 4.473 1.143 1.00 94.62 94 ILE A N 1
ATOM 769 C CA . ILE A 1 94 ? -3.007 3.486 0.630 1.00 94.62 94 ILE A CA 1
ATOM 770 C C . ILE A 1 94 ? -1.826 4.215 -0.003 1.00 94.62 94 ILE A C 1
ATOM 772 O O . ILE A 1 94 ? -0.699 3.928 0.383 1.00 94.62 94 ILE A O 1
ATOM 776 N N . LYS A 1 95 ? -2.069 5.165 -0.921 1.00 91.06 95 LYS A N 1
ATOM 777 C CA . LYS A 1 95 ? -1.018 5.917 -1.629 1.00 91.06 95 LYS A CA 1
ATOM 778 C C . LYS A 1 95 ? -0.052 6.604 -0.668 1.00 91.06 95 LYS A C 1
ATOM 780 O O . LYS A 1 95 ? 1.147 6.617 -0.911 1.00 91.06 95 LYS A O 1
ATOM 785 N N . GLU A 1 96 ? -0.573 7.185 0.403 1.00 90.44 96 GLU A N 1
ATOM 786 C CA . GLU A 1 96 ? 0.233 7.936 1.360 1.00 90.44 96 GLU A CA 1
ATOM 787 C C . GLU A 1 96 ? 0.985 7.048 2.354 1.00 90.44 96 GLU A C 1
ATOM 789 O O . GLU A 1 96 ? 2.010 7.480 2.872 1.00 90.44 96 GLU A O 1
ATOM 794 N N . ARG A 1 97 ? 0.485 5.839 2.645 1.00 91.00 97 ARG A N 1
ATOM 795 C CA . ARG A 1 97 ? 0.951 5.031 3.786 1.00 91.00 97 ARG A CA 1
ATOM 796 C C . ARG A 1 97 ? 1.544 3.676 3.419 1.00 91.00 97 ARG A C 1
ATOM 798 O O . ARG A 1 97 ? 2.037 2.982 4.305 1.00 91.00 97 ARG A O 1
ATOM 805 N N . TYR A 1 98 ? 1.512 3.249 2.156 1.00 91.94 98 TYR A N 1
ATOM 806 C CA . TYR A 1 98 ? 2.086 1.945 1.803 1.00 91.94 98 TYR A CA 1
ATOM 807 C C . TYR A 1 98 ? 3.608 1.908 1.987 1.00 91.94 98 TYR A C 1
ATOM 809 O O . TYR A 1 98 ? 4.131 0.899 2.451 1.00 91.94 98 TYR A O 1
ATOM 817 N N . ILE A 1 99 ? 4.309 3.013 1.717 1.00 87.62 99 ILE A N 1
ATOM 818 C CA . ILE A 1 99 ? 5.767 3.119 1.892 1.00 87.62 99 ILE A CA 1
ATOM 819 C C . ILE A 1 99 ? 6.166 2.916 3.361 1.00 87.62 99 ILE A C 1
ATOM 821 O O . ILE A 1 99 ? 7.181 2.279 3.632 1.00 87.62 99 ILE A O 1
ATOM 825 N N . ASP A 1 100 ? 5.339 3.351 4.314 1.00 89.94 100 ASP A N 1
ATOM 826 C CA . ASP A 1 100 ? 5.600 3.148 5.746 1.00 89.94 100 ASP A CA 1
ATOM 827 C C . ASP A 1 100 ? 5.588 1.660 6.135 1.00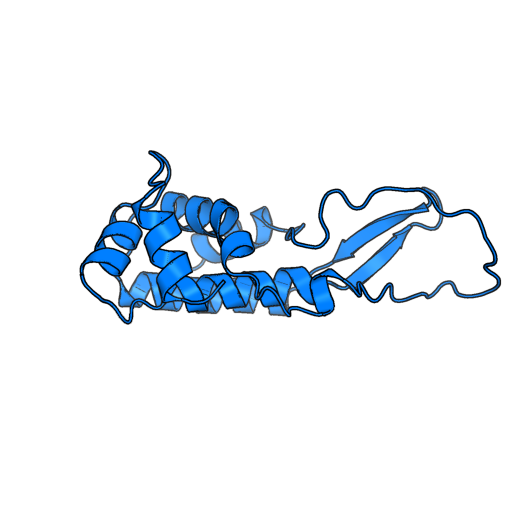 89.94 100 ASP A C 1
ATOM 829 O O . ASP A 1 100 ? 6.162 1.266 7.151 1.00 89.94 100 ASP A O 1
ATOM 833 N N . SER A 1 101 ? 4.960 0.800 5.325 1.00 89.44 101 SER A N 1
ATOM 834 C CA . SER A 1 101 ? 4.932 -0.641 5.584 1.00 89.44 101 SER A CA 1
ATOM 835 C C . SER A 1 101 ? 6.238 -1.347 5.192 1.00 89.44 101 SER A C 1
ATOM 837 O O . SER A 1 101 ? 6.468 -2.472 5.629 1.00 89.44 101 SER A O 1
ATOM 839 N N . ILE A 1 102 ? 7.129 -0.702 4.429 1.00 85.62 102 ILE A N 1
ATOM 840 C CA . ILE A 1 102 ? 8.396 -1.287 3.962 1.00 85.62 102 ILE A CA 1
ATOM 841 C C . ILE A 1 102 ? 9.214 -1.849 5.136 1.00 85.62 102 ILE A C 1
ATOM 843 O O . ILE A 1 102 ? 9.407 -1.196 6.170 1.00 85.62 102 ILE A O 1
ATOM 847 N N . SER A 1 103 ? 9.704 -3.082 4.985 1.00 82.12 103 SER A N 1
ATOM 848 C CA . SER A 1 103 ? 10.595 -3.700 5.970 1.00 82.12 103 SER A CA 1
ATOM 849 C C . SER A 1 103 ? 11.931 -2.943 6.040 1.00 82.12 103 SER A C 1
ATOM 851 O O . SER A 1 103 ? 12.457 -2.571 4.991 1.00 82.12 103 SER A O 1
ATOM 853 N N . PRO A 1 104 ? 12.528 -2.723 7.229 1.00 74.19 104 PRO A N 1
ATOM 854 C CA . PRO A 1 104 ? 13.838 -2.076 7.327 1.00 74.19 104 PRO A CA 1
ATOM 855 C C . PRO A 1 104 ? 14.940 -2.890 6.629 1.00 74.19 104 PRO A C 1
ATOM 857 O O . PRO A 1 104 ? 15.907 -2.314 6.139 1.00 74.19 104 PRO A O 1
ATOM 860 N N . ASP A 1 105 ? 14.746 -4.209 6.537 1.00 78.31 105 ASP A N 1
ATOM 861 C CA . ASP A 1 105 ? 15.653 -5.159 5.888 1.00 78.31 105 ASP A CA 1
ATOM 862 C C . ASP A 1 105 ? 15.301 -5.407 4.407 1.00 78.31 105 ASP A C 1
ATOM 864 O O . ASP A 1 105 ? 15.785 -6.361 3.797 1.00 78.31 105 ASP A O 1
ATOM 868 N N . GLU A 1 106 ? 14.421 -4.593 3.813 1.00 77.25 106 GLU A N 1
ATOM 869 C CA . GLU A 1 106 ? 14.010 -4.752 2.418 1.00 77.25 106 GLU A CA 1
ATOM 870 C C . GLU A 1 106 ? 15.158 -4.406 1.460 1.00 77.25 106 GLU A C 1
ATOM 872 O O . GLU A 1 106 ? 15.408 -3.246 1.122 1.00 77.25 106 GLU A O 1
ATOM 877 N N . ILE A 1 107 ? 15.848 -5.445 0.990 1.00 69.50 107 ILE A N 1
ATOM 878 C CA . ILE A 1 107 ? 17.017 -5.322 0.115 1.00 69.50 107 ILE A CA 1
ATOM 879 C C . ILE A 1 107 ? 16.684 -4.641 -1.216 1.00 69.50 107 ILE A C 1
ATOM 881 O O . ILE A 1 107 ? 17.522 -3.911 -1.738 1.00 69.50 107 ILE A O 1
ATOM 885 N N . ARG A 1 108 ? 15.450 -4.776 -1.734 1.00 69.31 108 ARG A N 1
ATOM 886 C CA . ARG A 1 108 ? 15.020 -4.151 -3.003 1.00 69.31 108 ARG A CA 1
ATOM 887 C C . ARG A 1 108 ? 15.004 -2.619 -2.939 1.00 69.31 108 ARG A C 1
ATOM 889 O O . ARG A 1 108 ? 15.093 -1.957 -3.970 1.00 69.31 108 ARG A O 1
ATOM 896 N N . VAL A 1 109 ? 14.920 -2.040 -1.737 1.00 62.94 109 VAL A N 1
ATOM 897 C CA . VAL A 1 109 ? 15.030 -0.584 -1.528 1.00 62.94 109 VAL A CA 1
ATOM 898 C C . VAL A 1 109 ? 16.469 -0.105 -1.740 1.00 62.94 109 VAL A C 1
ATOM 900 O O . VAL A 1 109 ? 16.681 1.008 -2.220 1.00 62.94 109 VAL A O 1
ATOM 903 N N . GLN A 1 110 ? 17.455 -0.938 -1.397 1.00 55.47 110 GLN A N 1
ATOM 904 C CA . GLN A 1 110 ? 18.884 -0.628 -1.522 1.00 55.47 110 GLN A CA 1
ATOM 905 C C . GLN A 1 110 ? 19.431 -1.034 -2.899 1.00 55.47 110 GLN A C 1
ATOM 907 O O . GLN A 1 110 ? 20.211 -0.304 -3.511 1.00 55.47 110 GLN A O 1
ATOM 912 N N . GLU A 1 111 ? 18.967 -2.168 -3.417 1.0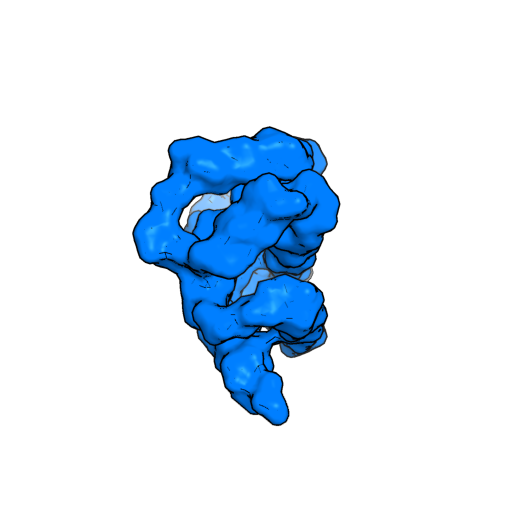0 49.81 111 GLU A N 1
ATOM 913 C CA . GLU A 1 111 ? 19.384 -2.771 -4.675 1.00 49.81 111 GLU A CA 1
ATOM 914 C C . GLU A 1 111 ? 18.262 -2.649 -5.709 1.00 49.81 111 GLU A C 1
ATOM 916 O O . GLU A 1 111 ? 17.473 -3.561 -5.940 1.00 49.81 111 GLU A O 1
ATOM 921 N N . GLY A 1 112 ? 18.170 -1.493 -6.365 1.00 47.22 112 GLY A N 1
ATOM 922 C CA . GLY A 1 112 ? 17.323 -1.403 -7.552 1.00 47.22 112 GLY A CA 1
ATOM 923 C C . GLY A 1 112 ? 18.027 -2.076 -8.727 1.00 47.22 112 GLY A C 1
ATOM 924 O O . GLY A 1 112 ? 18.999 -1.517 -9.233 1.00 47.22 112 GLY A O 1
ATOM 925 N N . VAL A 1 113 ? 17.536 -3.231 -9.178 1.00 43.62 113 VAL A N 1
ATOM 926 C CA . VAL A 1 113 ? 18.040 -3.887 -10.392 1.00 43.62 113 VAL A CA 1
ATOM 927 C C . VAL A 1 113 ? 17.588 -3.073 -11.605 1.00 43.62 113 VAL A C 1
ATOM 929 O O . VAL A 1 113 ? 16.431 -3.123 -12.022 1.00 43.62 113 VAL A O 1
ATOM 932 N N . VAL A 1 114 ? 18.501 -2.280 -12.166 1.00 50.22 114 VAL A N 1
ATOM 933 C CA . VAL A 1 114 ? 18.301 -1.668 -13.483 1.00 50.22 114 VAL A CA 1
ATOM 934 C C . VAL A 1 114 ? 18.513 -2.775 -14.507 1.00 50.22 114 VAL A C 1
ATOM 936 O O . VAL A 1 114 ? 19.622 -3.287 -14.643 1.00 50.22 114 VAL A O 1
ATOM 939 N N . ASN A 1 115 ? 17.449 -3.176 -15.203 1.00 43.91 115 ASN A N 1
ATOM 940 C CA . ASN A 1 115 ? 17.591 -4.087 -16.331 1.00 43.91 115 ASN A CA 1
ATOM 941 C C . ASN A 1 115 ? 18.267 -3.312 -17.464 1.00 43.91 115 ASN A C 1
ATOM 943 O O . ASN A 1 115 ? 17.621 -2.542 -18.171 1.00 43.91 115 ASN A O 1
ATOM 947 N N . GLU A 1 116 ? 19.582 -3.479 -17.607 1.00 40.81 116 GLU A N 1
ATOM 948 C CA . GLU A 1 116 ? 20.300 -2.925 -18.747 1.00 40.81 116 GLU A CA 1
ATOM 949 C C . GLU A 1 116 ? 20.036 -3.758 -20.006 1.00 40.81 116 GLU A C 1
A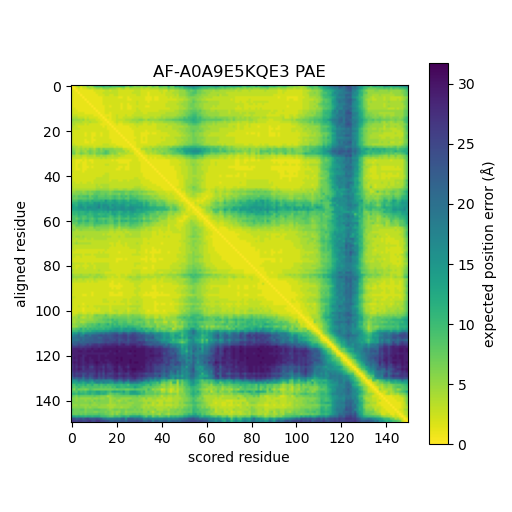TOM 951 O O . GLU A 1 116 ? 20.228 -4.976 -20.049 1.00 40.81 116 GLU A O 1
ATOM 956 N N . GLY A 1 117 ? 19.629 -3.046 -21.051 1.00 41.34 117 GLY A N 1
ATOM 957 C CA . GLY A 1 117 ? 19.438 -3.512 -22.417 1.00 41.34 117 GLY A CA 1
ATOM 958 C C . GLY A 1 117 ? 18.750 -2.385 -23.187 1.00 41.34 117 GLY A C 1
ATOM 959 O O . GLY A 1 117 ? 17.529 -2.347 -23.213 1.00 41.34 117 GLY A O 1
ATOM 960 N N . GLY A 1 118 ? 19.449 -1.400 -23.758 1.00 38.69 118 GLY A N 1
ATOM 961 C CA . GLY A 1 118 ? 20.770 -1.471 -24.390 1.00 38.69 118 GLY A CA 1
ATOM 962 C C . GLY A 1 118 ? 22.011 -1.467 -23.496 1.00 38.69 118 GLY A C 1
ATOM 963 O O . GLY A 1 118 ? 22.292 -0.527 -22.759 1.00 38.69 118 GLY A O 1
ATOM 964 N N . THR A 1 119 ? 22.785 -2.538 -23.651 1.00 44.50 119 THR A N 1
ATOM 965 C CA . THR A 1 119 ? 24.047 -2.879 -22.998 1.00 44.50 119 THR A CA 1
ATOM 966 C C . THR A 1 119 ? 25.186 -2.774 -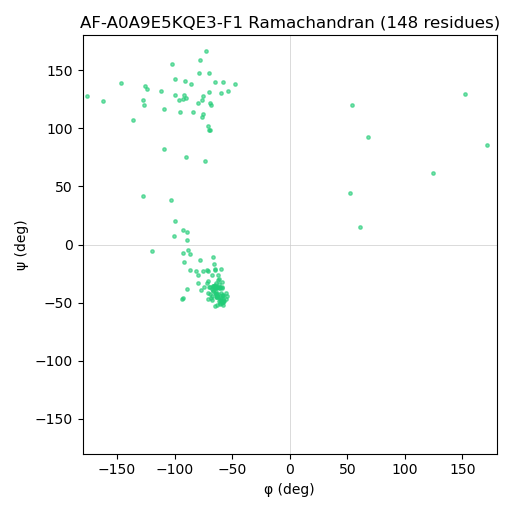24.003 1.00 44.50 119 THR A C 1
ATOM 968 O O . THR A 1 119 ? 25.238 -3.543 -24.959 1.00 44.50 119 THR A O 1
ATOM 971 N N . GLN A 1 120 ? 26.129 -1.864 -23.781 1.00 39.81 120 GLN A N 1
ATOM 972 C CA . GLN A 1 120 ? 27.555 -2.094 -24.036 1.00 39.81 120 GLN A CA 1
ATOM 973 C C . GLN A 1 120 ? 28.329 -0.861 -23.570 1.00 39.81 120 GLN A C 1
ATOM 975 O O . GLN A 1 120 ? 28.036 0.255 -23.980 1.00 39.81 120 GLN A O 1
ATOM 980 N N . SER A 1 121 ? 29.342 -1.085 -22.733 1.00 37.09 121 SER A N 1
ATOM 981 C CA . SER A 1 121 ? 30.312 -0.108 -22.216 1.00 37.09 121 SER A CA 1
ATOM 982 C C . SER A 1 121 ? 29.787 0.964 -21.255 1.00 37.09 121 SER A C 1
ATOM 984 O O . SER A 1 121 ? 29.458 2.073 -21.658 1.00 37.09 121 SER A O 1
ATOM 986 N N . LEU A 1 122 ? 29.862 0.687 -19.951 1.00 38.78 122 LEU A N 1
ATOM 987 C CA . LEU A 1 122 ? 29.901 1.747 -18.944 1.00 38.78 122 LEU A CA 1
ATOM 988 C C . LEU A 1 122 ? 31.109 1.574 -18.016 1.00 38.78 122 LEU A C 1
ATOM 990 O O . LEU A 1 122 ? 31.237 0.558 -17.332 1.00 38.78 122 LEU A O 1
ATOM 994 N N . PRO A 1 123 ? 31.992 2.586 -17.980 1.00 36.47 123 PRO A N 1
ATOM 995 C CA . PRO A 1 123 ? 32.612 3.011 -16.734 1.00 36.47 123 PRO A CA 1
ATOM 996 C C . PRO A 1 123 ? 32.436 4.521 -16.461 1.00 36.47 123 PRO A C 1
ATOM 998 O O . PRO A 1 123 ? 32.659 5.356 -17.329 1.00 36.47 123 PRO A O 1
ATOM 1001 N N . VAL A 1 124 ? 32.114 4.798 -15.189 1.00 32.62 124 VAL A N 1
ATOM 1002 C CA . VAL A 1 124 ? 32.181 6.033 -14.368 1.00 32.62 124 VAL A CA 1
ATOM 1003 C C . VAL A 1 124 ? 31.503 7.320 -14.874 1.00 32.62 124 VAL A C 1
ATOM 1005 O O . VAL A 1 124 ? 31.934 7.944 -15.835 1.00 32.62 124 VAL A O 1
ATOM 1008 N N . GLY A 1 125 ? 30.545 7.806 -14.068 1.00 31.73 125 GLY A N 1
ATOM 1009 C CA . GLY A 1 125 ? 30.010 9.176 -14.123 1.00 31.73 125 GLY A CA 1
ATOM 1010 C C . GLY A 1 125 ? 28.491 9.234 -14.290 1.00 31.73 125 GLY A C 1
ATOM 1011 O O . GLY A 1 125 ? 28.006 9.748 -15.290 1.00 31.73 125 GLY A O 1
ATOM 1012 N N . TYR A 1 126 ? 27.732 8.687 -13.337 1.00 40.28 126 TYR A N 1
ATOM 1013 C CA . TYR A 1 126 ? 26.268 8.627 -13.412 1.00 40.28 126 TYR A CA 1
ATOM 1014 C C . TYR A 1 126 ? 25.610 9.738 -12.591 1.00 40.28 126 TYR A C 1
ATOM 1016 O O . TYR A 1 126 ? 25.875 9.844 -11.397 1.00 40.28 126 TYR A O 1
ATOM 1024 N N . PHE A 1 127 ? 24.694 10.491 -13.207 1.00 31.98 127 PHE A N 1
ATOM 1025 C CA . PHE A 1 127 ? 23.694 11.325 -12.532 1.00 31.98 127 PHE A CA 1
ATOM 1026 C C . PHE A 1 127 ? 22.395 11.368 -13.363 1.00 31.98 127 PHE A C 1
ATOM 1028 O O . PHE A 1 127 ? 22.467 11.487 -14.584 1.00 31.98 127 PHE A O 1
ATOM 1035 N N . GLY A 1 128 ? 21.229 11.284 -12.700 1.00 36.47 128 GLY A N 1
ATOM 1036 C CA . GLY A 1 128 ? 19.884 11.439 -13.289 1.00 36.47 128 GLY A CA 1
ATOM 1037 C C . GLY A 1 128 ? 18.786 10.673 -12.526 1.00 36.47 128 GLY A C 1
ATOM 1038 O O . GLY A 1 128 ? 18.967 9.502 -12.207 1.00 36.47 128 GLY A O 1
ATOM 1039 N N . THR A 1 129 ? 17.689 11.354 -12.181 1.00 34.59 129 THR A N 1
ATOM 1040 C CA . THR A 1 129 ? 16.810 11.119 -11.015 1.00 34.59 129 THR A CA 1
ATOM 1041 C C . THR A 1 129 ? 15.646 10.149 -11.263 1.00 34.59 129 THR A C 1
ATOM 1043 O O . THR A 1 129 ? 14.799 10.403 -12.111 1.00 34.59 129 THR A O 1
ATOM 1046 N N . LEU A 1 130 ? 15.526 9.109 -10.432 1.00 42.78 130 LEU A N 1
ATOM 1047 C CA . LEU A 1 130 ? 14.238 8.485 -10.101 1.00 42.78 130 LEU A CA 1
ATOM 1048 C C . LEU A 1 130 ? 13.791 9.153 -8.801 1.00 42.78 130 LEU A C 1
ATOM 1050 O O . LEU A 1 130 ? 14.510 9.043 -7.809 1.00 42.78 130 LEU A O 1
ATOM 1054 N N . ILE A 1 131 ? 12.700 9.924 -8.810 1.00 50.47 131 ILE A N 1
ATOM 1055 C CA . ILE A 1 131 ? 12.358 10.757 -7.641 1.00 50.47 131 ILE A CA 1
ATOM 1056 C C . ILE A 1 131 ? 11.954 9.888 -6.432 1.00 50.47 131 ILE A C 1
ATOM 1058 O O . ILE A 1 131 ? 12.270 10.270 -5.311 1.00 50.47 131 ILE A O 1
ATOM 1062 N N . ASP A 1 132 ? 11.444 8.665 -6.636 1.00 61.22 132 ASP A N 1
ATOM 1063 C CA . ASP A 1 132 ? 11.480 7.595 -5.628 1.00 61.22 132 ASP A CA 1
ATOM 1064 C C . ASP A 1 132 ? 11.234 6.208 -6.267 1.00 61.22 132 ASP A C 1
ATOM 1066 O O . ASP A 1 132 ? 10.198 5.986 -6.889 1.00 61.22 132 ASP A O 1
ATOM 1070 N N . LYS A 1 133 ? 12.146 5.233 -6.105 1.00 63.22 133 LYS A N 1
ATOM 1071 C CA . LYS A 1 133 ? 11.942 3.833 -6.570 1.00 63.22 133 LYS A CA 1
ATOM 1072 C C . LYS A 1 133 ? 10.828 3.104 -5.819 1.00 63.22 133 LYS A C 1
ATOM 1074 O O . LYS A 1 133 ? 10.438 2.005 -6.204 1.00 63.22 133 LYS A O 1
ATOM 1079 N N . ARG A 1 134 ? 10.344 3.700 -4.733 1.00 65.31 134 ARG A N 1
ATOM 1080 C CA . ARG A 1 134 ? 9.251 3.187 -3.916 1.00 65.31 134 ARG A CA 1
ATOM 1081 C C . ARG A 1 134 ? 7.894 3.659 -4.420 1.00 65.31 134 ARG A C 1
ATOM 1083 O O . ARG A 1 134 ? 6.906 3.214 -3.860 1.00 65.31 134 ARG A O 1
ATOM 1090 N N . GLU A 1 135 ? 7.839 4.524 -5.440 1.00 74.31 135 GLU A N 1
ATOM 1091 C CA . GLU A 1 135 ? 6.589 5.029 -6.006 1.00 74.31 135 GLU A CA 1
ATOM 1092 C C . GLU A 1 135 ? 6.052 4.182 -7.166 1.00 74.31 135 GLU A C 1
ATOM 1094 O O . GLU A 1 135 ? 6.802 3.732 -8.031 1.00 74.31 135 GLU A O 1
ATOM 1099 N N . ILE A 1 136 ? 4.725 4.001 -7.201 1.00 78.06 136 ILE A N 1
ATOM 1100 C CA . ILE A 1 136 ? 4.014 3.391 -8.332 1.00 78.06 136 ILE A CA 1
ATOM 1101 C C . ILE A 1 136 ? 3.733 4.471 -9.394 1.00 78.06 136 ILE A C 1
ATOM 1103 O O . ILE A 1 136 ? 2.900 5.351 -9.150 1.00 78.06 136 ILE A O 1
ATOM 1107 N N . PRO A 1 137 ? 4.337 4.389 -10.595 1.00 64.31 137 PRO A N 1
ATOM 1108 C CA . PRO A 1 137 ? 4.193 5.412 -11.636 1.00 64.31 137 PRO A CA 1
ATOM 1109 C C . PRO A 1 137 ? 2.794 5.442 -12.278 1.00 64.31 137 PRO A C 1
ATOM 1111 O O . PRO A 1 137 ? 2.374 6.476 -12.789 1.00 64.31 137 PRO A O 1
ATOM 1114 N N . ALA A 1 138 ? 2.038 4.340 -12.212 1.00 73.25 138 ALA A N 1
ATOM 1115 C CA . ALA A 1 138 ? 0.719 4.182 -12.838 1.00 73.25 138 ALA A CA 1
ATOM 1116 C C . ALA A 1 138 ? -0.452 4.292 -11.837 1.00 73.25 138 ALA A C 1
ATOM 1118 O O . ALA A 1 138 ? -1.433 3.548 -11.913 1.00 73.25 138 ALA A O 1
ATOM 1119 N N . TRP A 1 139 ? -0.359 5.194 -10.852 1.00 80.31 139 TRP A N 1
ATOM 1120 C CA . TRP A 1 139 ? -1.363 5.282 -9.782 1.00 80.31 139 TRP A CA 1
ATOM 1121 C C . TRP A 1 139 ? -2.788 5.547 -10.292 1.00 80.31 139 TRP A C 1
ATOM 1123 O O . TRP A 1 139 ? -3.751 4.993 -9.761 1.00 80.31 139 TRP A O 1
ATOM 1133 N N . GLU A 1 140 ? -2.939 6.370 -11.333 1.00 82.19 140 GLU A N 1
ATOM 1134 C CA . GLU A 1 140 ? -4.265 6.681 -11.878 1.00 82.19 140 GLU A CA 1
ATOM 1135 C C . GLU A 1 140 ? -4.890 5.484 -12.608 1.00 82.19 140 GLU A C 1
ATOM 1137 O O . GLU A 1 140 ? -6.104 5.286 -12.532 1.00 82.19 140 GLU A O 1
ATOM 1142 N N . ASP A 1 141 ? -4.077 4.625 -13.229 1.00 79.38 141 ASP A N 1
ATOM 1143 C CA . ASP A 1 141 ? -4.552 3.378 -13.833 1.00 79.38 141 ASP A CA 1
ATOM 1144 C C . ASP A 1 141 ? -5.031 2.400 -12.756 1.00 79.38 141 ASP A C 1
ATOM 1146 O O . ASP A 1 141 ? -6.126 1.839 -12.863 1.00 79.38 141 ASP A O 1
ATOM 1150 N N . VAL A 1 142 ? -4.266 2.263 -11.664 1.00 77.81 142 VAL A N 1
ATOM 1151 C CA . VAL A 1 142 ? -4.659 1.473 -10.485 1.00 77.81 142 VAL A CA 1
ATOM 1152 C C . VAL A 1 142 ? -5.982 1.981 -9.912 1.00 77.81 142 VAL A C 1
ATOM 1154 O O . VAL A 1 142 ? -6.916 1.202 -9.701 1.00 77.81 142 VAL A O 1
ATOM 1157 N N . ARG A 1 143 ? -6.101 3.298 -9.713 1.00 85.00 143 ARG A N 1
ATOM 1158 C CA . ARG A 1 143 ? -7.324 3.946 -9.225 1.00 85.00 143 ARG A CA 1
ATOM 1159 C C . ARG A 1 143 ? -8.509 3.676 -10.145 1.00 85.00 143 ARG A C 1
ATOM 1161 O O . ARG A 1 143 ? -9.556 3.226 -9.680 1.00 85.00 143 ARG A O 1
ATOM 1168 N N . THR A 1 144 ? -8.341 3.895 -11.444 1.00 84.88 144 THR A N 1
ATOM 1169 C CA . THR A 1 144 ? -9.383 3.685 -12.455 1.00 84.88 144 THR A CA 1
ATOM 1170 C C . THR A 1 144 ? -9.871 2.238 -12.452 1.00 84.88 144 THR A C 1
ATOM 1172 O O . THR A 1 144 ? -11.077 1.985 -12.464 1.00 84.88 144 THR A O 1
ATOM 1175 N N . ARG A 1 145 ? -8.954 1.269 -12.361 1.00 80.69 145 ARG A N 1
ATOM 1176 C CA . ARG A 1 145 ? -9.283 -0.161 -12.325 1.00 80.69 145 ARG A CA 1
ATOM 1177 C C . ARG A 1 145 ? -10.087 -0.550 -11.085 1.00 80.69 145 ARG A C 1
ATOM 1179 O O . ARG A 1 145 ? -10.995 -1.373 -11.177 1.00 80.69 145 ARG A O 1
ATOM 1186 N N . ILE A 1 146 ? -9.791 0.069 -9.945 1.00 80.56 146 ILE A N 1
ATOM 1187 C CA . ILE A 1 146 ? -10.496 -0.163 -8.678 1.00 80.56 146 ILE A CA 1
ATOM 1188 C C . ILE A 1 146 ? -11.886 0.486 -8.678 1.00 80.56 146 ILE A C 1
ATOM 1190 O O . ILE A 1 146 ? -12.833 -0.093 -8.140 1.00 80.56 146 ILE A O 1
ATOM 1194 N N . LEU A 1 147 ? -12.030 1.662 -9.291 1.00 82.88 147 LEU A N 1
ATOM 1195 C CA . LEU A 1 147 ? -13.296 2.396 -9.334 1.00 82.88 147 LEU A CA 1
ATOM 1196 C C . LEU A 1 147 ? -14.278 1.861 -10.393 1.00 82.88 147 LEU A C 1
ATOM 1198 O O . LEU A 1 147 ? -15.479 1.867 -10.137 1.00 82.88 147 LEU A O 1
ATOM 1202 N N . ASN A 1 148 ? -13.791 1.359 -11.535 1.00 75.50 148 ASN A N 1
ATOM 1203 C CA . ASN A 1 148 ? -14.633 0.949 -12.672 1.00 75.50 148 ASN A CA 1
ATOM 1204 C C . ASN A 1 148 ? -15.158 -0.496 -12.620 1.00 75.50 148 ASN A C 1
ATOM 1206 O O . ASN A 1 148 ? -15.981 -0.874 -13.451 1.00 75.50 148 ASN A O 1
ATOM 1210 N N . LEU A 1 149 ? -14.702 -1.320 -11.677 1.00 59.09 149 LEU A N 1
ATOM 1211 C CA . LEU A 1 149 ? -15.216 -2.680 -11.483 1.00 59.09 149 LEU A CA 1
ATOM 1212 C C . LEU A 1 149 ? -16.379 -2.637 -10.481 1.00 59.09 149 LEU A C 1
ATOM 1214 O O . LEU A 1 149 ? -16.204 -2.970 -9.305 1.00 59.09 149 LEU A O 1
ATOM 1218 N N . VAL A 1 150 ? -17.532 -2.152 -10.960 1.00 47.03 150 VAL A N 1
ATOM 1219 C CA . VAL A 1 150 ? -18.844 -2.232 -10.287 1.00 47.03 150 VAL A CA 1
ATOM 1220 C C . VAL A 1 150 ? -19.418 -3.632 -10.459 1.00 47.03 150 VAL A C 1
ATOM 1222 O O . VAL A 1 150 ? -19.469 -4.102 -11.617 1.00 47.03 150 VAL A O 1
#

Nearest PDB structures (foldseek):
  8x84-assembly1_A  TM=4.899E-01  e=6.618E+00  Drosophila melanogaster
  7ph9-assembly1_F  TM=2.505E-01  e=4.769E+00  Mycoplasmoides pneumoniae M129
  6w1n-assembly1_D  TM=2.598E-01  e=4.048E+00  Sus scrofa
  7p6z-assembly1_F  TM=2.593E-01  e=7.381E+00  Mycoplasmoides pneumoniae M129

Mean predicted aligned error: 8.37 Å

Radius of gyration: 17.35 Å; Cα contacts (8 Å, |Δi|>4): 155; chains: 1; bounding box: 52×23×42 Å

Sequence (150 aa):
MDKADYYKNILDNIKTTDSPEVIKAITDDENCDFYELCQKYVDIALNQKLVKDETTHELFGYVSHEDIDLAAYFTRLFVRKYQIVGKNELLSMIKERYIDSISPDEIRVQEGVVNEGGTQSLPVGYFGTLIDKREIPAWEDVRTRILNLV